Protein AF-A0A925B640-F1 (afdb_monomer)

Secondary structure (DSSP, 8-state):
-----PPPPHHHHHHHHHHHHHTTS-HHHHHHHHHHHHHHHHHHHHHHHHHHHTT--GGGHHHHHTTS---PPPTT-SPPTT-

Structure (mmCIF, N/CA/C/O backbone):
data_AF-A0A925B640-F1
#
_entry.id   AF-A0A925B640-F1
#
loop_
_atom_site.group_PDB
_atom_site.id
_atom_site.type_symbol
_atom_site.label_atom_id
_atom_site.label_alt_id
_atom_site.label_comp_id
_atom_site.label_asym_id
_atom_site.label_entity_id
_atom_site.label_seq_id
_atom_site.pdbx_PDB_ins_code
_atom_site.Cartn_x
_atom_site.Cartn_y
_atom_site.Cartn_z
_atom_site.occupancy
_atom_site.B_iso_or_equiv
_atom_site.auth_seq_id
_atom_site.auth_comp_id
_atom_site.auth_asym_id
_atom_site.auth_atom_id
_atom_site.pdbx_PDB_model_num
ATOM 1 N N . MET A 1 1 ? -5.723 -19.603 18.567 1.00 41.06 1 MET A N 1
ATOM 2 C CA . MET A 1 1 ? -5.153 -18.576 17.671 1.00 41.06 1 MET A CA 1
ATOM 3 C C . MET A 1 1 ? -5.072 -17.298 18.482 1.00 41.06 1 MET A C 1
ATOM 5 O O . MET A 1 1 ? -6.114 -16.742 18.800 1.00 41.06 1 MET A O 1
ATOM 9 N N . GLY A 1 2 ? -3.883 -16.957 18.980 1.00 47.16 2 GLY A N 1
ATOM 10 C CA . GLY A 1 2 ? -3.700 -15.806 19.864 1.00 47.16 2 GLY A CA 1
ATOM 11 C C . GLY A 1 2 ? -3.743 -14.521 19.048 1.00 47.16 2 GLY A C 1
ATOM 12 O O . GLY A 1 2 ? -3.013 -14.402 18.070 1.00 47.16 2 GLY A O 1
ATOM 13 N N . ALA A 1 3 ? -4.627 -13.595 19.409 1.00 56.41 3 ALA A N 1
ATOM 14 C CA . ALA A 1 3 ? -4.541 -12.231 18.918 1.00 56.41 3 ALA A CA 1
ATOM 15 C C . ALA A 1 3 ? -3.370 -11.568 19.648 1.00 56.41 3 ALA A C 1
ATOM 17 O O . ALA A 1 3 ? -3.525 -11.117 20.782 1.00 56.41 3 ALA A O 1
ATOM 18 N N . ASP A 1 4 ? -2.191 -11.570 19.031 1.00 59.03 4 ASP A N 1
ATOM 19 C CA . ASP A 1 4 ? -1.084 -10.758 19.521 1.00 59.03 4 ASP A CA 1
ATOM 20 C C . ASP A 1 4 ? -1.493 -9.286 19.423 1.00 59.03 4 ASP A C 1
ATOM 22 O O . ASP A 1 4 ? -1.852 -8.776 18.358 1.00 59.03 4 ASP A O 1
ATOM 26 N N . THR A 1 5 ? -1.493 -8.600 20.563 1.00 66.06 5 THR A N 1
ATOM 27 C CA . THR A 1 5 ? -1.878 -7.193 20.643 1.00 66.06 5 THR A CA 1
ATOM 28 C C . THR A 1 5 ? -0.798 -6.334 19.989 1.00 66.06 5 THR A C 1
ATOM 30 O O . THR A 1 5 ? 0.220 -6.013 20.604 1.00 66.06 5 THR A O 1
ATOM 33 N N . LEU A 1 6 ? -1.022 -5.943 18.735 1.00 73.75 6 LEU A N 1
ATOM 34 C CA . LEU A 1 6 ? -0.201 -4.959 18.034 1.00 73.75 6 LEU A CA 1
ATOM 35 C C . LEU A 1 6 ? -0.315 -3.603 18.741 1.00 73.75 6 LEU A C 1
ATOM 37 O O . LEU A 1 6 ? -1.405 -3.044 18.858 1.00 73.75 6 LEU A O 1
ATOM 41 N N . LYS A 1 7 ? 0.814 -3.063 19.213 1.00 84.25 7 LYS A N 1
ATOM 42 C CA . LYS A 1 7 ? 0.873 -1.707 19.769 1.00 84.25 7 LYS A CA 1
ATOM 43 C C . LYS A 1 7 ? 1.278 -0.719 18.687 1.00 84.25 7 LYS A C 1
ATOM 45 O O . LYS A 1 7 ? 2.382 -0.801 18.152 1.00 84.25 7 LYS A O 1
ATOM 50 N N . LEU A 1 8 ? 0.388 0.219 18.388 1.00 88.31 8 LEU A N 1
ATOM 51 C CA . LEU A 1 8 ? 0.663 1.315 17.468 1.00 88.31 8 LEU A CA 1
ATOM 52 C C . LEU A 1 8 ? 1.311 2.488 18.222 1.00 88.31 8 LEU A C 1
ATOM 54 O O . LEU A 1 8 ? 1.020 2.698 19.401 1.00 88.31 8 LEU A O 1
ATOM 58 N N . PRO A 1 9 ? 2.175 3.284 17.566 1.00 95.19 9 PRO A N 1
ATOM 59 C CA . PRO A 1 9 ? 2.576 4.577 18.104 1.00 95.19 9 PRO A CA 1
ATOM 60 C C . PRO A 1 9 ? 1.348 5.468 18.337 1.00 95.19 9 PRO A C 1
ATOM 62 O O . PRO A 1 9 ? 0.438 5.495 17.508 1.00 95.19 9 PRO A O 1
ATOM 65 N N . ALA A 1 10 ? 1.352 6.250 19.420 1.00 94.25 10 ALA A N 1
ATOM 66 C CA . ALA A 1 10 ? 0.194 7.048 19.840 1.00 94.25 10 ALA A CA 1
ATOM 67 C C . ALA A 1 10 ? -0.337 8.000 18.749 1.00 94.25 10 ALA A C 1
ATOM 69 O O . ALA A 1 10 ? -1.546 8.181 18.615 1.00 94.25 10 ALA A O 1
ATOM 70 N N . SER A 1 11 ? 0.548 8.585 17.933 1.00 96.25 11 SER A N 1
ATOM 71 C CA . SER A 1 11 ? 0.154 9.456 16.816 1.00 96.25 11 SER A CA 1
ATOM 72 C C . SER A 1 11 ? -0.623 8.710 15.726 1.00 96.25 11 SER A C 1
ATOM 74 O O . SER A 1 11 ? -1.580 9.248 15.172 1.00 96.25 11 SER A O 1
ATOM 76 N N . ILE A 1 12 ? -0.235 7.466 15.440 1.00 95.62 12 ILE A N 1
ATOM 77 C CA . ILE A 1 12 ? -0.887 6.609 14.447 1.00 95.62 12 ILE A CA 1
ATOM 78 C C . ILE A 1 12 ? -2.232 6.123 14.974 1.00 95.62 12 ILE A C 1
ATOM 80 O O . ILE A 1 12 ? -3.220 6.161 14.246 1.00 95.62 12 ILE A O 1
ATOM 84 N N . GLU A 1 13 ? -2.288 5.725 16.244 1.00 94.12 13 GLU A N 1
ATOM 85 C CA . GLU A 1 13 ? -3.533 5.306 16.887 1.00 94.12 13 GLU A CA 1
ATOM 86 C C . GLU A 1 13 ? -4.570 6.439 16.890 1.00 94.12 13 GLU A C 1
ATOM 88 O O . GLU A 1 13 ? -5.716 6.227 16.495 1.00 94.12 13 GLU A O 1
ATOM 93 N N . ALA A 1 14 ? -4.157 7.666 17.229 1.00 96.25 14 ALA A N 1
ATOM 94 C CA . ALA A 1 14 ? -5.032 8.837 17.201 1.00 96.25 14 ALA A CA 1
ATOM 95 C C . ALA A 1 14 ? -5.556 9.149 15.788 1.00 96.25 14 ALA A C 1
ATOM 97 O O . ALA A 1 14 ? -6.741 9.445 15.612 1.00 96.25 14 ALA A O 1
ATOM 98 N N . ALA A 1 15 ? -4.694 9.060 14.770 1.00 96.88 15 ALA A N 1
ATOM 99 C CA . ALA A 1 15 ? -5.091 9.272 13.381 1.00 96.88 15 ALA A CA 1
ATOM 100 C C . ALA A 1 15 ? -6.074 8.194 12.896 1.00 96.88 15 ALA A C 1
ATOM 102 O O . ALA A 1 15 ? -7.110 8.528 12.323 1.00 96.88 15 ALA A O 1
ATOM 103 N N . ALA A 1 16 ? -5.785 6.920 13.173 1.00 95.50 16 ALA A N 1
ATOM 104 C CA . ALA A 1 16 ? -6.652 5.803 12.816 1.00 95.50 16 ALA A CA 1
ATOM 105 C C . ALA A 1 16 ? -8.007 5.882 13.535 1.00 95.50 16 ALA A C 1
ATOM 107 O O . ALA A 1 16 ? -9.038 5.645 12.917 1.00 95.50 16 ALA A O 1
ATOM 108 N N . ALA A 1 17 ? -8.038 6.282 14.811 1.00 96.44 17 ALA A N 1
ATOM 109 C CA . ALA A 1 17 ? -9.282 6.453 15.559 1.00 96.44 17 ALA A CA 1
ATOM 110 C C . ALA A 1 17 ? -10.155 7.585 14.993 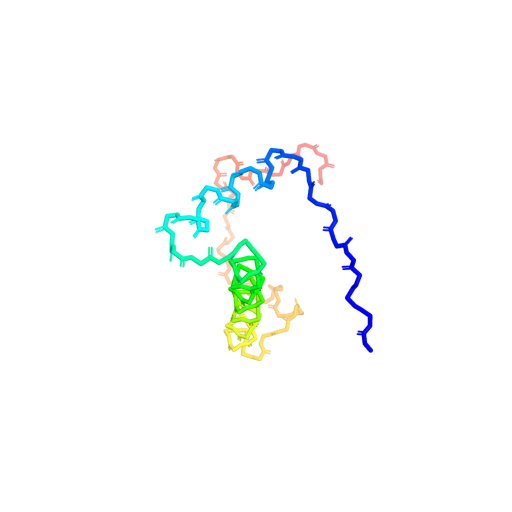1.00 96.44 17 ALA A C 1
ATOM 112 O O . ALA A 1 17 ? -11.377 7.443 14.924 1.00 96.44 17 ALA A O 1
ATOM 113 N N . ARG A 1 18 ? -9.541 8.696 14.558 1.00 98.06 18 ARG A N 1
ATOM 114 C CA . ARG A 1 18 ? -10.255 9.787 13.879 1.00 98.06 18 ARG A CA 1
ATOM 115 C C . ARG A 1 18 ? -10.889 9.303 12.572 1.00 98.06 18 ARG A C 1
ATOM 117 O O . ARG A 1 18 ? -12.076 9.538 12.372 1.00 98.06 18 ARG A O 1
ATOM 124 N N . LEU A 1 19 ? -10.125 8.603 11.732 1.00 97.94 19 LEU A N 1
ATOM 125 C CA . LEU A 1 19 ? -10.614 8.069 10.454 1.00 97.94 19 LEU A CA 1
ATOM 126 C C . LEU A 1 19 ? -11.697 7.000 10.658 1.00 97.94 19 LEU A C 1
ATOM 128 O O . LEU A 1 19 ? -12.742 7.061 10.026 1.00 97.94 19 LEU A O 1
ATOM 132 N N . ALA A 1 20 ? -11.518 6.091 11.619 1.00 97.69 20 ALA A N 1
ATOM 133 C CA . ALA A 1 20 ? -12.529 5.094 11.967 1.00 97.69 20 ALA A CA 1
ATOM 134 C C . ALA A 1 20 ? -13.858 5.736 12.392 1.00 97.69 20 ALA A C 1
ATOM 136 O O . ALA A 1 20 ? -14.929 5.266 12.009 1.00 97.69 20 ALA A O 1
ATOM 137 N N . LYS A 1 21 ? -13.793 6.840 13.149 1.00 98.06 21 LYS A N 1
ATOM 138 C CA . LYS A 1 21 ? -14.974 7.619 13.532 1.00 98.06 21 LYS A CA 1
ATOM 139 C C . LYS A 1 21 ? -15.640 8.290 12.327 1.00 98.06 21 LYS A C 1
ATOM 141 O O . LYS A 1 21 ? -16.866 8.304 12.275 1.00 98.06 21 LYS A O 1
ATOM 146 N N . GLU A 1 22 ? -14.861 8.843 11.398 1.00 98.06 22 GLU A N 1
ATOM 147 C CA . GLU A 1 22 ? -15.366 9.421 10.139 1.00 98.06 22 GLU A CA 1
ATOM 148 C C . GLU A 1 22 ? -16.068 8.359 9.277 1.00 98.06 22 GLU A C 1
ATOM 150 O O . GLU A 1 22 ? -17.142 8.625 8.742 1.00 98.06 22 GLU A O 1
ATOM 155 N N . ASP A 1 23 ? -15.532 7.136 9.252 1.00 96.88 23 ASP A N 1
ATOM 156 C CA . ASP A 1 23 ? -16.090 5.981 8.537 1.00 96.88 23 ASP A CA 1
ATOM 157 C C . ASP A 1 23 ? -17.222 5.258 9.306 1.00 96.88 23 ASP A C 1
ATOM 159 O O . ASP A 1 23 ? -17.831 4.321 8.790 1.00 96.88 23 ASP A O 1
ATOM 163 N N . GLY A 1 24 ? -17.522 5.661 10.548 1.00 97.62 24 GLY A N 1
ATOM 164 C CA . GLY A 1 24 ? -18.592 5.075 11.366 1.00 97.62 24 GLY A CA 1
ATOM 165 C C . GLY A 1 24 ? -18.327 3.646 11.865 1.00 97.62 24 GLY A C 1
ATOM 166 O O . GLY A 1 24 ? -19.270 2.928 12.202 1.00 97.62 24 GLY A O 1
ATOM 167 N N . VAL A 1 25 ? -17.064 3.218 11.931 1.00 97.56 25 VAL A N 1
ATOM 168 C CA . VAL A 1 25 ? -16.650 1.867 12.348 1.00 97.56 25 VAL A CA 1
ATOM 169 C C . VAL A 1 25 ? -15.758 1.902 13.594 1.00 97.56 25 VAL A C 1
ATOM 171 O O . VAL A 1 25 ? -15.223 2.938 13.983 1.00 97.56 25 VAL A O 1
ATOM 174 N N . SER A 1 26 ? -15.580 0.755 14.258 1.00 96.50 26 SER A N 1
ATOM 175 C CA . SER A 1 26 ? -14.621 0.656 15.366 1.00 96.50 26 SER A CA 1
ATOM 176 C C . SER A 1 26 ? -13.179 0.722 14.855 1.00 96.50 26 SER A C 1
ATOM 178 O O . SER A 1 26 ? -12.893 0.288 13.739 1.00 96.50 26 SER A O 1
ATOM 180 N N . LEU A 1 27 ? -12.249 1.189 15.695 1.00 94.38 27 LEU A N 1
ATOM 181 C CA . LEU A 1 27 ? -10.820 1.223 15.359 1.00 94.38 27 LEU A CA 1
ATOM 182 C C . LEU A 1 27 ? -10.297 -0.157 14.934 1.00 94.38 27 LEU A C 1
ATOM 184 O O . LEU A 1 27 ? -9.601 -0.271 13.932 1.00 94.38 27 LEU A O 1
ATOM 188 N N . SER A 1 28 ? -10.663 -1.219 15.658 1.00 92.19 28 SER A N 1
ATOM 189 C CA . SER A 1 28 ? -10.238 -2.583 15.326 1.00 92.19 28 SER A CA 1
ATOM 190 C C . SER A 1 28 ? -10.742 -3.031 13.954 1.00 92.19 28 SER A C 1
ATOM 192 O O . SER A 1 28 ? -9.989 -3.638 13.197 1.00 92.19 28 SER A O 1
ATOM 194 N N . HIS A 1 29 ? -11.994 -2.708 13.611 1.00 94.25 29 HIS A N 1
ATOM 195 C CA . HIS A 1 29 ? -12.544 -3.015 12.292 1.00 94.25 29 HIS A CA 1
ATOM 196 C C . HIS A 1 29 ? -11.849 -2.189 11.204 1.00 94.25 29 HIS A C 1
ATOM 198 O O . HIS A 1 29 ? -11.448 -2.735 10.180 1.00 94.25 29 HIS A O 1
ATOM 204 N N . TRP A 1 30 ? -11.627 -0.899 11.455 1.00 96.00 30 TRP A N 1
ATOM 205 C CA . TRP A 1 30 ? -10.922 -0.017 10.532 1.00 96.00 30 TRP A CA 1
ATOM 206 C C . TRP A 1 30 ? -9.503 -0.514 10.226 1.00 96.00 30 TRP A C 1
ATOM 208 O O . TRP A 1 30 ? -9.113 -0.617 9.066 1.00 96.00 30 TRP A O 1
ATOM 218 N N . VAL A 1 31 ? -8.750 -0.918 11.256 1.00 93.62 31 VAL A N 1
ATOM 219 C CA . VAL A 1 31 ? -7.410 -1.505 11.096 1.00 93.62 31 VAL A CA 1
ATOM 220 C C . VAL A 1 31 ? -7.473 -2.817 10.313 1.00 93.62 31 VAL A C 1
ATOM 222 O O . VAL A 1 31 ? -6.650 -3.028 9.425 1.00 93.62 31 VAL A O 1
ATOM 225 N N . ALA A 1 32 ? -8.454 -3.681 10.583 1.00 94.06 32 ALA A N 1
ATOM 226 C CA . ALA A 1 32 ? -8.628 -4.920 9.825 1.00 94.06 32 ALA A CA 1
ATOM 227 C C . ALA A 1 32 ? -8.885 -4.650 8.331 1.00 94.06 32 ALA A C 1
ATOM 229 O O . ALA A 1 32 ? -8.280 -5.304 7.480 1.00 94.06 32 ALA A O 1
ATOM 230 N N . LEU A 1 33 ? -9.714 -3.651 8.005 1.00 95.75 33 LEU A N 1
ATOM 231 C CA . LEU A 1 33 ? -9.951 -3.222 6.624 1.00 95.75 33 LEU A CA 1
ATOM 232 C C . LEU A 1 33 ? -8.680 -2.660 5.980 1.00 95.75 33 LEU A C 1
ATOM 234 O O . LEU A 1 33 ? -8.359 -3.034 4.855 1.00 95.75 33 LEU A O 1
ATOM 238 N N . ALA A 1 34 ? -7.926 -1.817 6.687 1.00 95.44 34 ALA A N 1
ATOM 239 C CA . ALA A 1 34 ? -6.669 -1.265 6.183 1.00 95.44 34 ALA A CA 1
ATOM 240 C C . ALA A 1 34 ? -5.631 -2.366 5.885 1.00 95.44 34 ALA A C 1
ATOM 242 O O . ALA A 1 34 ? -4.956 -2.329 4.854 1.00 95.44 34 ALA A O 1
ATOM 243 N N . VAL A 1 35 ? -5.533 -3.383 6.749 1.00 95.25 35 VAL A N 1
ATOM 244 C CA . VAL A 1 35 ? -4.670 -4.553 6.523 1.00 95.25 35 VAL A CA 1
ATOM 245 C C . VAL A 1 35 ? -5.148 -5.352 5.311 1.00 95.25 35 VAL A C 1
ATOM 247 O O . VAL A 1 35 ? -4.335 -5.661 4.441 1.00 95.25 35 VAL A O 1
ATOM 250 N N . ALA A 1 36 ? -6.451 -5.627 5.198 1.00 95.88 36 ALA A N 1
ATOM 251 C CA . ALA A 1 36 ? -7.017 -6.327 4.045 1.00 95.88 36 ALA A CA 1
ATOM 252 C C . ALA A 1 36 ? -6.747 -5.580 2.727 1.00 95.88 36 ALA A C 1
ATOM 254 O O . ALA A 1 36 ? -6.335 -6.189 1.742 1.00 95.88 36 ALA A O 1
ATOM 255 N N . GLN A 1 37 ? -6.896 -4.252 2.721 1.00 96.44 37 GLN A N 1
ATOM 256 C CA . GLN A 1 37 ? -6.574 -3.412 1.565 1.00 96.44 37 GLN A CA 1
ATOM 257 C C . GLN A 1 37 ? -5.089 -3.492 1.199 1.00 96.44 37 GLN A C 1
ATOM 259 O O . G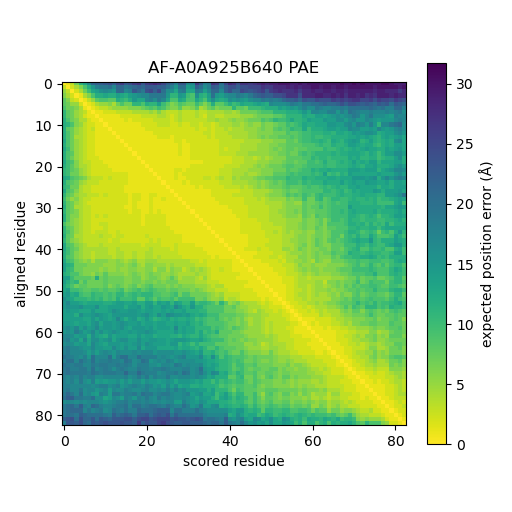LN A 1 37 ? -4.753 -3.619 0.022 1.00 96.44 37 GLN A O 1
ATOM 264 N N . LYS A 1 38 ? -4.185 -3.448 2.188 1.00 96.75 38 LYS A N 1
ATOM 265 C CA . LYS A 1 38 ? -2.743 -3.556 1.936 1.00 96.75 38 LYS A CA 1
ATOM 266 C C . LYS A 1 38 ? -2.363 -4.925 1.374 1.00 96.75 38 LYS A C 1
ATOM 268 O O . LYS A 1 38 ? -1.560 -4.968 0.444 1.00 96.75 38 LYS A O 1
ATOM 273 N N . ILE A 1 39 ? -2.940 -6.003 1.907 1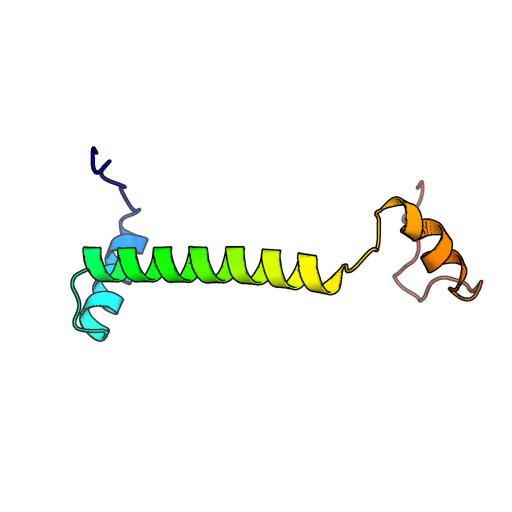.00 96.25 39 ILE A N 1
ATOM 274 C CA . ILE A 1 39 ? -2.755 -7.366 1.388 1.00 96.25 39 ILE A CA 1
ATOM 275 C C . ILE A 1 39 ? -3.218 -7.419 -0.067 1.00 96.25 39 ILE A C 1
ATOM 277 O O . ILE A 1 39 ? -2.419 -7.738 -0.942 1.00 96.25 39 ILE A O 1
ATOM 281 N N . GLY A 1 40 ? -4.453 -6.988 -0.340 1.00 94.69 40 GLY A N 1
ATOM 282 C CA . GLY A 1 40 ? -5.004 -6.975 -1.693 1.00 94.69 40 GLY A CA 1
ATOM 283 C C . GLY A 1 40 ? -4.151 -6.170 -2.675 1.00 94.69 40 GLY A C 1
ATOM 284 O O . GLY A 1 40 ? -3.894 -6.634 -3.781 1.00 94.69 40 GLY A O 1
ATOM 285 N N . ALA A 1 41 ? -3.643 -5.003 -2.271 1.00 96.00 41 ALA A N 1
ATOM 286 C CA . ALA A 1 41 ? -2.759 -4.191 -3.106 1.00 96.00 41 ALA A CA 1
ATOM 287 C C . ALA A 1 41 ? -1.422 -4.889 -3.418 1.00 96.00 41 ALA A C 1
ATOM 289 O 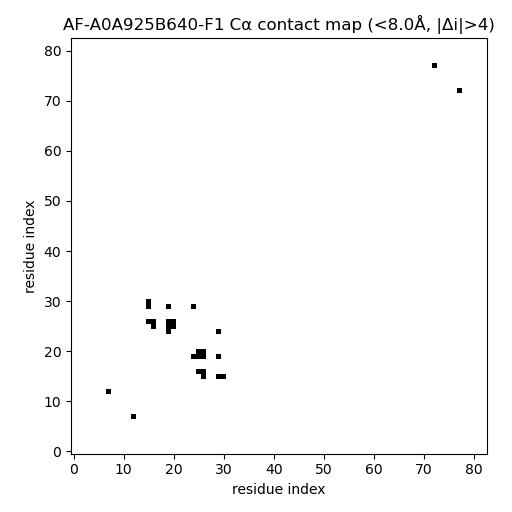O . ALA A 1 41 ? -0.951 -4.830 -4.553 1.00 96.00 41 ALA A O 1
ATOM 290 N N . VAL A 1 42 ? -0.808 -5.545 -2.427 1.00 96.19 42 VAL A N 1
ATOM 291 C CA . VAL A 1 42 ? 0.467 -6.260 -2.600 1.00 96.19 42 VAL A CA 1
ATOM 292 C C . VAL A 1 42 ? 0.288 -7.497 -3.478 1.00 96.19 42 VAL A C 1
ATOM 294 O O . VAL A 1 42 ? 1.048 -7.682 -4.427 1.00 96.19 42 VAL A O 1
ATOM 297 N N . GLU A 1 43 ? -0.725 -8.314 -3.202 1.00 95.25 43 GLU A N 1
ATOM 298 C CA . GLU A 1 43 ? -0.990 -9.545 -3.951 1.00 95.25 43 GLU A CA 1
ATOM 299 C C . GLU A 1 43 ? -1.415 -9.247 -5.391 1.00 95.25 43 GLU A C 1
ATOM 301 O O . GLU A 1 43 ? -0.860 -9.822 -6.325 1.00 95.25 43 GLU A O 1
ATOM 306 N N . THR A 1 44 ? -2.303 -8.268 -5.596 1.00 94.62 44 THR A N 1
ATOM 307 C CA . THR A 1 44 ? -2.724 -7.855 -6.945 1.00 94.62 44 THR A CA 1
ATOM 308 C C . THR A 1 44 ? -1.544 -7.335 -7.761 1.00 94.62 44 THR A C 1
ATOM 310 O O . THR A 1 44 ? -1.438 -7.641 -8.948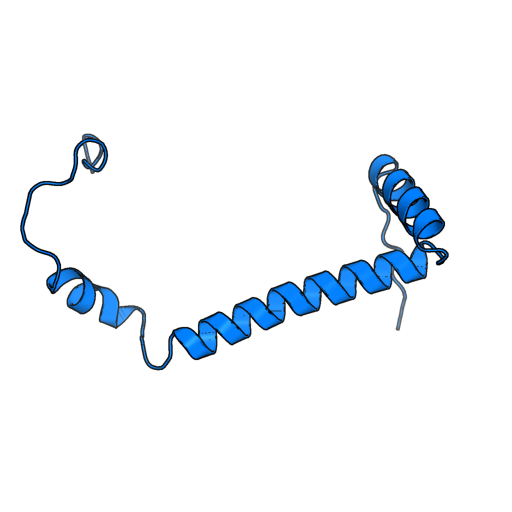 1.00 94.62 44 THR A O 1
ATOM 313 N N . ALA A 1 45 ? -0.635 -6.566 -7.151 1.00 93.19 45 ALA A N 1
ATOM 314 C CA . ALA A 1 45 ? 0.568 -6.109 -7.838 1.00 93.19 45 ALA A CA 1
ATOM 315 C C . ALA A 1 45 ? 1.463 -7.292 -8.237 1.00 93.19 45 ALA A C 1
ATOM 317 O O . ALA A 1 45 ? 1.908 -7.361 -9.382 1.00 93.19 45 ALA A O 1
ATOM 318 N N . ALA A 1 46 ? 1.691 -8.242 -7.325 1.00 91.56 46 ALA A N 1
ATOM 319 C CA . ALA A 1 46 ? 2.484 -9.436 -7.608 1.00 91.56 46 ALA A CA 1
ATOM 320 C C . ALA A 1 46 ? 1.883 -10.264 -8.756 1.00 91.56 46 ALA A C 1
ATOM 322 O O . ALA A 1 46 ? 2.597 -10.639 -9.688 1.00 91.56 46 ALA A O 1
ATOM 323 N N . ASP A 1 47 ? 0.569 -10.487 -8.739 1.00 94.06 47 ASP A N 1
ATOM 324 C CA . ASP A 1 47 ? -0.132 -11.201 -9.805 1.00 94.06 47 ASP A CA 1
ATOM 325 C C . ASP A 1 47 ? -0.090 -10.455 -11.138 1.00 94.06 47 ASP A C 1
ATOM 327 O O . ASP A 1 47 ? 0.184 -11.063 -12.175 1.00 94.06 47 ASP A O 1
ATOM 331 N N . PHE A 1 48 ? -0.292 -9.136 -11.125 1.00 92.00 48 PHE A N 1
ATOM 332 C CA . PHE A 1 48 ? -0.172 -8.311 -12.323 1.00 92.00 48 PHE A CA 1
ATOM 333 C C . PHE A 1 48 ? 1.222 -8.431 -12.945 1.00 92.00 48 PHE A C 1
ATOM 335 O O . PHE A 1 48 ? 1.337 -8.663 -14.149 1.00 92.00 48 PHE A O 1
ATOM 342 N N . PHE A 1 49 ? 2.284 -8.314 -12.143 1.00 91.06 49 PHE A N 1
ATOM 343 C CA . PHE A 1 49 ? 3.652 -8.434 -12.644 1.00 91.06 49 PHE A CA 1
ATOM 344 C C . PHE A 1 49 ? 3.966 -9.842 -13.141 1.00 91.06 49 PHE A C 1
ATOM 346 O O . PHE A 1 49 ? 4.608 -9.974 -14.179 1.00 91.06 49 PHE A O 1
ATOM 353 N N . ARG A 1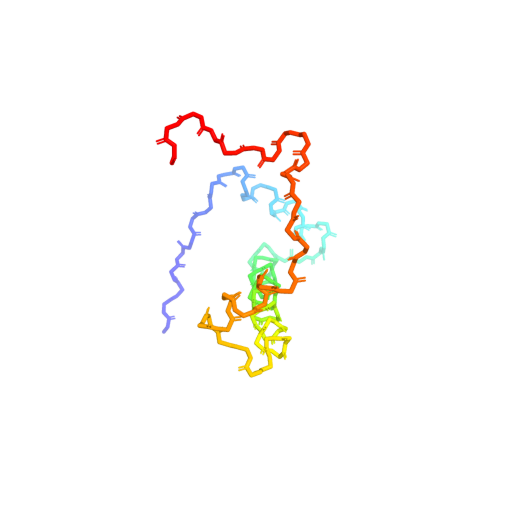 50 ? 3.459 -10.885 -12.474 1.00 90.25 50 ARG A N 1
ATOM 354 C CA . ARG A 1 50 ? 3.585 -12.275 -12.930 1.00 90.25 50 ARG A CA 1
ATOM 355 C C . ARG A 1 50 ? 2.941 -12.478 -14.301 1.00 90.25 50 ARG A C 1
ATOM 357 O O . ARG A 1 50 ? 3.571 -13.039 -15.192 1.00 90.25 50 ARG A O 1
ATOM 364 N N . VAL A 1 51 ? 1.711 -11.999 -14.491 1.00 92.25 51 VAL A N 1
ATOM 365 C CA . VAL A 1 51 ? 1.008 -12.093 -15.781 1.00 92.25 51 VAL A CA 1
ATOM 366 C C . VAL A 1 51 ? 1.715 -11.257 -16.849 1.00 92.25 51 VAL A C 1
ATOM 368 O O . VAL A 1 51 ? 1.918 -11.734 -17.963 1.00 92.25 51 VAL A O 1
ATOM 371 N N . ARG A 1 52 ? 2.133 -10.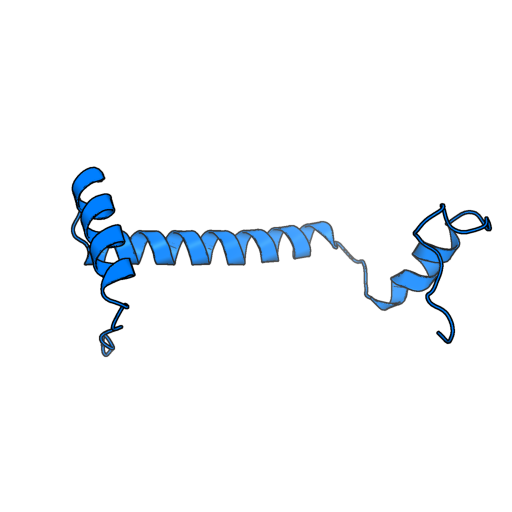030 -16.513 1.00 90.69 52 ARG A N 1
ATOM 372 C CA . ARG A 1 52 ? 2.833 -9.121 -17.432 1.00 90.69 52 ARG A CA 1
ATOM 373 C C . ARG A 1 52 ? 4.193 -9.658 -17.873 1.00 90.69 52 ARG A C 1
ATOM 375 O O . ARG A 1 52 ? 4.560 -9.452 -19.025 1.00 90.69 52 ARG A O 1
ATOM 382 N N . ALA A 1 53 ? 4.933 -10.309 -16.976 1.00 89.81 53 ALA A N 1
ATOM 383 C CA . ALA A 1 53 ? 6.225 -10.910 -17.293 1.00 89.81 53 ALA A CA 1
ATOM 384 C C . ALA A 1 53 ? 6.092 -12.045 -18.320 1.00 89.81 53 ALA A C 1
ATOM 386 O O . ALA A 1 53 ? 7.025 -12.288 -19.078 1.00 89.81 53 ALA A O 1
ATOM 387 N N . GLY A 1 54 ? 4.935 -12.711 -18.399 1.00 90.62 54 GLY A N 1
ATOM 388 C CA . GLY A 1 54 ? 4.689 -13.754 -19.390 1.00 90.62 54 GLY A CA 1
ATOM 389 C C . GLY A 1 54 ? 5.695 -14.900 -19.268 1.00 90.62 54 GLY A C 1
ATOM 390 O O . GLY A 1 54 ? 5.674 -15.637 -18.287 1.00 90.62 54 GLY A O 1
ATOM 391 N N . GLN A 1 55 ? 6.541 -15.072 -20.285 1.00 89.19 55 GLN A N 1
ATOM 392 C CA . GLN A 1 55 ? 7.619 -16.074 -20.315 1.00 89.19 55 GLN A CA 1
ATOM 393 C C . GLN A 1 55 ? 9.017 -15.458 -20.159 1.00 89.19 55 GLN A C 1
ATOM 395 O O . GLN A 1 55 ? 10.006 -16.185 -20.245 1.00 89.19 55 GLN A O 1
ATOM 400 N N . SER A 1 56 ? 9.098 -14.142 -19.955 1.00 90.25 56 SER A N 1
ATOM 401 C CA . SER 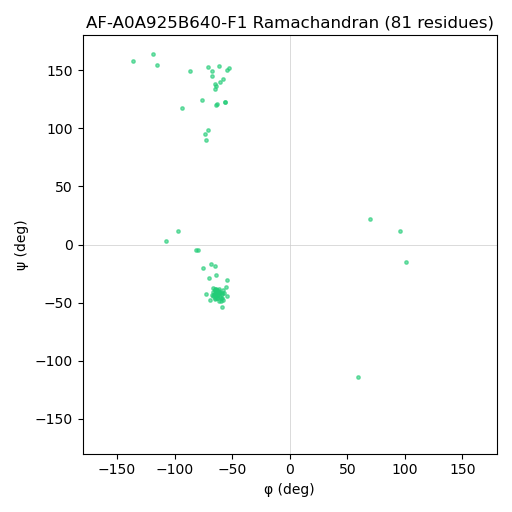A 1 56 ? 10.366 -13.429 -19.848 1.00 90.25 56 SER A CA 1
ATOM 402 C C . SER A 1 56 ? 11.137 -13.882 -18.612 1.00 90.25 56 SER A C 1
ATOM 404 O O . SER A 1 56 ? 10.590 -13.960 -17.508 1.00 90.25 56 SER A O 1
ATOM 406 N N . ARG A 1 57 ? 12.425 -14.152 -18.796 1.00 89.44 57 ARG A N 1
ATOM 407 C CA . ARG A 1 57 ? 13.371 -14.564 -17.760 1.00 89.44 57 ARG A CA 1
ATOM 408 C C . ARG A 1 57 ? 14.448 -13.486 -17.585 1.00 89.44 57 ARG A C 1
ATOM 410 O O . ARG A 1 57 ? 14.733 -12.751 -18.527 1.00 89.44 57 ARG A O 1
ATOM 417 N N . PRO A 1 58 ? 15.086 -13.375 -16.403 1.00 86.88 58 PRO A N 1
ATOM 418 C CA . PRO A 1 58 ? 16.162 -12.401 -16.181 1.00 86.88 58 PRO A CA 1
ATOM 419 C C . PRO A 1 58 ? 17.316 -12.504 -17.193 1.00 86.88 58 PRO A C 1
ATOM 421 O O . PRO A 1 58 ? 17.947 -11.504 -17.521 1.00 86.88 58 PRO A O 1
ATOM 424 N N . GLU A 1 59 ? 17.569 -13.708 -17.703 1.00 92.31 59 GLU A N 1
ATOM 425 C CA . GLU A 1 59 ? 18.568 -14.003 -18.736 1.00 92.31 59 GLU A CA 1
ATOM 426 C C . GLU A 1 59 ? 18.237 -13.438 -20.127 1.00 92.31 59 GLU A C 1
ATOM 428 O O . GLU A 1 59 ? 19.153 -13.299 -20.927 1.00 92.31 59 GLU A O 1
ATOM 433 N N . ASP A 1 60 ? 16.986 -13.045 -20.401 1.00 90.62 60 ASP A N 1
ATOM 434 C CA . ASP A 1 60 ? 16.577 -12.431 -21.678 1.00 90.62 60 ASP A CA 1
ATOM 435 C C . ASP A 1 60 ? 16.938 -10.925 -21.747 1.00 90.62 60 ASP A C 1
ATOM 437 O O . ASP A 1 60 ? 16.726 -10.248 -22.761 1.00 90.62 60 ASP A O 1
ATOM 441 N N . LEU A 1 61 ? 17.458 -10.358 -20.649 1.00 91.00 61 LEU A N 1
ATOM 442 C CA . LEU A 1 61 ? 17.781 -8.935 -20.546 1.00 91.00 61 LEU A CA 1
ATOM 443 C C . LEU A 1 61 ? 18.875 -8.480 -21.536 1.00 91.00 61 LEU A C 1
ATOM 445 O O . LEU A 1 61 ? 18.657 -7.455 -22.183 1.00 91.00 61 LEU A O 1
ATOM 449 N N . PRO A 1 62 ? 20.015 -9.184 -21.708 1.00 92.69 62 PRO A N 1
ATOM 450 C CA . PRO A 1 62 ? 21.049 -8.777 -22.661 1.00 92.69 62 PRO A CA 1
ATOM 451 C C . PRO A 1 62 ? 20.529 -8.699 -24.100 1.00 92.69 62 PRO A C 1
ATOM 453 O O . PRO A 1 62 ? 20.807 -7.721 -24.791 1.00 92.69 62 PRO A O 1
ATOM 456 N N . ASP A 1 63 ? 19.716 -9.672 -24.523 1.00 91.06 63 ASP A N 1
ATOM 457 C CA . ASP A 1 63 ? 19.112 -9.696 -25.861 1.00 91.06 63 ASP A CA 1
ATOM 458 C C . ASP A 1 63 ? 18.150 -8.520 -26.062 1.00 91.06 63 ASP A C 1
ATOM 460 O O . ASP A 1 63 ? 18.133 -7.888 -27.118 1.00 91.06 63 ASP A O 1
ATOM 464 N N . SER A 1 64 ? 17.387 -8.170 -25.023 1.00 87.62 64 SER A N 1
ATOM 465 C CA . SER A 1 64 ? 16.497 -7.005 -25.051 1.00 87.62 64 SER A CA 1
ATOM 466 C C . SER A 1 64 ? 17.279 -5.690 -25.167 1.00 87.62 64 SER A C 1
ATOM 468 O O . SER A 1 64 ? 16.873 -4.789 -25.903 1.00 87.62 64 SER A O 1
ATOM 470 N N . LEU A 1 65 ? 18.417 -5.580 -24.472 1.00 89.62 65 LEU A N 1
ATOM 471 C CA . LEU A 1 65 ? 19.300 -4.412 -24.541 1.00 89.62 65 LEU A CA 1
ATOM 472 C C . LEU A 1 65 ? 20.025 -4.309 -25.889 1.00 89.62 65 LEU A C 1
ATOM 474 O O . LEU A 1 65 ? 20.301 -3.200 -26.338 1.00 89.62 65 LEU A O 1
ATOM 478 N N . ALA A 1 66 ? 20.279 -5.430 -26.568 1.00 91.00 66 ALA A N 1
ATOM 479 C CA . ALA A 1 66 ? 20.932 -5.452 -27.876 1.00 91.00 66 ALA A CA 1
ATOM 480 C C . ALA A 1 66 ? 20.109 -4.772 -28.990 1.00 91.00 66 ALA A C 1
ATOM 482 O O . ALA A 1 66 ? 20.665 -4.394 -30.020 1.00 91.00 66 ALA A O 1
ATOM 483 N N . VAL A 1 67 ? 18.798 -4.589 -28.788 1.00 91.25 67 VAL A N 1
ATOM 484 C CA . VAL A 1 67 ? 17.920 -3.850 -29.715 1.00 91.25 67 VAL A CA 1
ATOM 485 C C . VAL A 1 67 ? 18.131 -2.332 -29.611 1.00 91.25 67 VAL A C 1
ATOM 487 O O . VAL A 1 67 ? 17.778 -1.592 -30.532 1.00 91.25 67 VAL A O 1
ATOM 490 N N . ALA A 1 68 ? 18.701 -1.841 -28.506 1.00 89.00 68 ALA A N 1
ATOM 491 C CA . ALA A 1 68 ? 18.944 -0.418 -28.329 1.00 89.00 68 ALA A CA 1
ATOM 492 C C . ALA A 1 68 ? 19.975 0.097 -29.356 1.00 89.00 68 ALA A C 1
ATOM 494 O O . ALA A 1 68 ? 20.988 -0.559 -29.611 1.00 89.00 68 ALA A O 1
ATOM 495 N N . PRO A 1 69 ? 19.752 1.280 -29.957 1.00 88.19 69 PRO A N 1
ATOM 496 C CA . PRO A 1 69 ? 20.696 1.851 -30.906 1.00 88.19 69 PRO A CA 1
ATOM 497 C C . PRO A 1 69 ? 22.024 2.172 -30.218 1.00 88.19 69 PRO A C 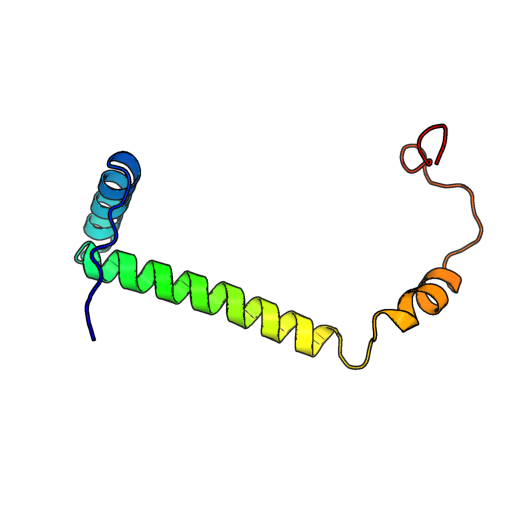1
ATOM 499 O O . PRO A 1 69 ? 22.050 2.763 -29.140 1.00 88.19 69 PRO A O 1
ATOM 502 N N . ASN A 1 70 ? 23.129 1.842 -30.885 1.00 90.25 70 ASN A N 1
ATOM 503 C CA . ASN A 1 70 ? 24.466 2.188 -30.417 1.00 90.25 70 ASN A CA 1
ATOM 504 C C . ASN A 1 70 ? 24.717 3.696 -30.598 1.00 90.25 70 ASN A C 1
ATOM 506 O O . ASN A 1 70 ? 25.168 4.142 -31.655 1.00 90.25 70 ASN A O 1
ATOM 510 N N . ARG A 1 71 ? 24.373 4.483 -29.576 1.00 92.44 71 ARG A N 1
ATOM 511 C CA . ARG A 1 71 ? 24.550 5.937 -29.519 1.00 92.44 71 ARG A CA 1
ATOM 512 C C . ARG A 1 71 ? 25.100 6.345 -28.147 1.00 92.44 71 ARG A C 1
ATOM 514 O O . ARG A 1 71 ? 24.925 5.591 -27.191 1.00 92.44 71 ARG A O 1
ATOM 521 N N . PRO A 1 72 ? 25.738 7.522 -28.031 1.00 91.38 72 PRO A N 1
ATOM 522 C CA . PRO A 1 72 ? 26.127 8.056 -26.730 1.00 91.38 72 PRO A CA 1
ATOM 523 C C . PRO A 1 72 ? 24.925 8.152 -25.771 1.00 91.38 72 PRO A C 1
ATOM 525 O O . PRO A 1 72 ? 23.805 8.367 -26.255 1.00 91.38 72 PRO A O 1
ATOM 528 N N . PRO A 1 73 ? 25.145 8.025 -24.447 1.00 91.50 73 PRO A N 1
ATOM 529 C CA . PRO A 1 73 ? 24.120 8.314 -23.448 1.00 91.50 73 PRO A CA 1
ATOM 530 C C . PRO A 1 73 ? 23.526 9.712 -23.642 1.00 91.50 73 PRO A C 1
ATOM 532 O O . PRO A 1 73 ? 24.195 10.615 -24.154 1.00 91.50 73 PRO A O 1
ATOM 535 N N . ASP A 1 74 ? 22.271 9.884 -23.235 1.00 93.19 74 ASP A N 1
ATOM 536 C CA . ASP A 1 74 ? 21.677 11.215 -23.164 1.00 93.19 74 ASP A CA 1
ATOM 537 C C . ASP A 1 74 ? 22.369 12.036 -22.052 1.00 93.19 74 ASP A C 1
ATOM 539 O O . ASP A 1 74 ? 22.843 11.452 -21.073 1.00 93.19 74 ASP A O 1
ATOM 543 N N . PRO A 1 75 ? 22.464 13.376 -22.179 1.00 94.50 75 PRO A N 1
ATOM 544 C CA . PRO A 1 75 ? 23.117 14.202 -21.166 1.00 94.50 75 PRO A CA 1
ATOM 545 C C . PRO A 1 75 ? 22.502 14.007 -19.773 1.00 94.50 75 PRO A C 1
ATOM 547 O O . PRO A 1 75 ? 21.311 14.259 -19.585 1.00 94.50 75 PRO A O 1
ATOM 550 N N . GLY A 1 76 ? 23.316 13.610 -18.796 1.00 93.69 76 GLY A N 1
ATOM 551 C CA . GLY A 1 76 ? 22.904 13.268 -17.432 1.00 93.69 76 GLY A CA 1
ATOM 552 C C . GLY A 1 76 ? 22.786 11.764 -17.149 1.00 93.69 76 GLY A C 1
ATOM 553 O O . GLY A 1 76 ? 22.774 11.390 -15.977 1.00 93.69 76 GLY A O 1
ATOM 554 N N . ASP A 1 77 ? 22.749 10.918 -18.184 1.00 92.25 77 ASP A N 1
ATOM 555 C CA . ASP A 1 77 ? 22.740 9.451 -18.070 1.00 92.25 77 ASP A CA 1
ATOM 556 C C . ASP A 1 77 ? 24.149 8.845 -18.236 1.00 92.25 77 ASP A C 1
ATOM 558 O O . ASP A 1 77 ? 24.309 7.632 -18.409 1.00 92.25 77 ASP A O 1
ATOM 562 N N . GLU A 1 78 ? 25.201 9.671 -18.217 1.00 94.12 78 GLU A N 1
ATOM 563 C CA . GLU A 1 78 ? 26.573 9.183 -18.285 1.00 94.12 78 GLU A CA 1
ATOM 564 C C . GLU A 1 78 ? 26.954 8.400 -17.024 1.00 94.12 78 GLU A C 1
ATOM 566 O O . GLU A 1 78 ? 26.568 8.728 -15.898 1.00 94.12 78 GLU A O 1
ATOM 571 N N . LEU A 1 79 ? 27.781 7.368 -17.205 1.00 90.38 79 LEU A N 1
ATOM 572 C CA . LEU A 1 79 ? 28.352 6.651 -16.073 1.00 90.38 79 LEU A CA 1
ATOM 573 C C . LEU A 1 79 ? 29.200 7.602 -15.210 1.00 90.38 79 LEU A C 1
ATOM 575 O O . LEU A 1 79 ? 29.954 8.419 -15.753 1.00 90.38 79 LEU A O 1
ATOM 579 N N . PRO A 1 80 ? 29.138 7.482 -13.872 1.00 89.69 80 PRO A N 1
ATOM 580 C CA . PRO A 1 80 ? 30.004 8.255 -12.999 1.00 89.69 80 PRO A CA 1
ATOM 581 C C . PRO A 1 80 ? 31.483 7.928 -13.259 1.00 89.69 80 PRO A C 1
ATOM 583 O O . PRO A 1 80 ? 31.810 6.803 -13.647 1.00 89.69 80 PRO A O 1
ATOM 586 N N . PRO A 1 81 ? 32.408 8.863 -12.981 1.00 87.69 81 PRO A N 1
ATOM 587 C CA . PRO A 1 81 ? 33.835 8.599 -13.130 1.00 87.69 81 PRO A CA 1
ATOM 588 C C . PRO A 1 81 ? 34.275 7.378 -12.301 1.00 87.69 81 PRO A C 1
ATOM 590 O O . PRO A 1 81 ? 34.120 7.378 -11.080 1.00 87.69 81 PRO A O 1
ATOM 593 N N . GLY A 1 82 ? 34.855 6.362 -12.950 1.00 85.00 82 GLY A N 1
ATOM 594 C CA . GLY A 1 82 ? 35.457 5.192 -12.288 1.00 85.00 82 GLY A CA 1
ATOM 595 C C . GLY A 1 82 ? 34.574 3.945 -12.148 1.00 85.00 82 GLY A C 1
ATOM 596 O O . GLY A 1 82 ? 34.960 3.043 -11.405 1.00 85.00 82 GLY A O 1
ATOM 597 N N . TRP A 1 83 ? 33.425 3.900 -12.827 1.00 75.56 83 TRP A N 1
ATOM 598 C CA . TRP A 1 83 ? 32.641 2.675 -13.044 1.00 75.56 83 TRP A CA 1
ATOM 599 C C . TRP A 1 83 ? 33.201 1.807 -14.173 1.00 75.56 83 TRP A C 1
ATOM 601 O O . TRP A 1 83 ? 33.738 2.382 -15.149 1.00 75.56 83 TRP A O 1
#

Foldseek 3Di:
DDPDDDDDDPVVLVVLCVVCVVVVHHSVVSVVVVVVVVVCVVVVVVVVVVVVCPPPDPVCVVVVCVPDDPDDDDPPPDDDPPD

Solvent-accessible surface area (backbone atoms only — not comparable to full-atom values): 5292 Å² total; per-residue (Å²): 134,83,82,76,82,82,81,69,59,70,72,56,47,54,52,47,44,52,50,13,56,75,72,74,45,53,51,70,58,42,52,52,49,54,50,52,51,52,50,52,54,52,52,52,50,52,51,51,50,54,61,70,45,66,86,71,51,86,84,53,48,65,66,60,55,67,72,54,78,97,65,82,68,59,94,86,65,62,81,63,94,90,118

pLDDT: mean 90.3, std 10.35, range [41.06, 98.06]

Radius of gyration: 23.39 Å; Cα contacts (8 Å, |Δi|>4): 14; chains: 1; bounding box: 54×33×52 Å

Sequence (83 aa):
MGADTLKLPASIEAAAARLAKEDGVSLSHWVALAVAQKIGAVETAADFFRVRAGQSRPEDLPDSLAVAPNRPPDPGDELPPGW

Mean predicted aligned error: 8.56 Å